Protein AF-A0AAU7A8X8-F1 (afdb_monomer)

Nearest PDB structures (foldseek):
  4d48-assembly1_A  TM=9.099E-01  e=1.195E-05  Erwinia amylovora CFBP1430
  2ux8-assembly2_F  TM=6.804E-01  e=6.956E-06  Sphingomonas elodea
  6mnu-assembly1_B  TM=6.792E-01  e=2.054E-05  Yersinia pestis
  4d48-assembly1_B  TM=6.240E-01  e=1.044E-05  Erwinia amylovora CFBP1430
  2pa4-assembly1_B  TM=5.598E-01  e=1.042E-04  Corynebacterium glutamicum ATCC 13032

Radius of gyration: 15.64 Å; Cα contacts (8 Å, |Δi|>4): 101; chains: 1; bounding box: 33×34×41 Å

Mean predicted aligned error: 8.62 Å

Sequence (112 aa):
MQKLRKAVFPVAGFGTRFLPATKAMPKELLPIVDKPLIQYAAEEAIAAGIDTLILRNQPAGAGGEIQLADAINTQAAKDAVEAVTLNGRRFDCGSVQGYLDAIMHVADRRTR

Solvent-accessible surface area (backbone atoms only — not comparable to full-atom values): 6994 Å² total; per-residue (Å²): 132,85,80,68,41,69,46,76,48,75,78,63,55,73,35,73,88,46,60,70,62,24,78,80,41,58,57,54,61,44,62,58,87,91,43,34,49,50,52,58,58,51,52,53,39,43,76,70,56,29,81,40,81,40,80,51,88,65,74,58,48,78,94,73,23,44,48,58,67,62,53,50,52,61,33,44,78,65,76,69,64,84,91,80,89,80,90,73,92,83,63,56,64,84,41,74,66,31,35,51,52,44,46,54,57,53,51,60,66,71,79,107

Secondary structure (DSSP, 8-state):
-----EEEEE--S--GGGTTHHHHS-GGG-EETTEEHHHHHHHHHHHTT--EEEEE-PPP-GGGS--HHHHHHHHHTTT--------S----TTSHHHHHHHHHHHHHHH--

Structure (mmCIF, N/CA/C/O backbone):
data_AF-A0AAU7A8X8-F1
#
_entry.id   AF-A0AAU7A8X8-F1
#
loop_
_atom_site.group_PDB
_atom_site.id
_atom_site.type_symbol
_atom_site.label_atom_id
_atom_site.label_alt_id
_atom_site.label_comp_id
_atom_site.label_asym_id
_atom_site.label_entity_id
_atom_site.label_seq_id
_atom_site.pdbx_PDB_ins_code
_atom_site.Cartn_x
_atom_site.Cartn_y
_atom_site.Cartn_z
_atom_site.occupancy
_atom_site.B_iso_or_equiv
_atom_site.auth_seq_id
_atom_site.auth_comp_id
_atom_site.auth_asym_id
_atom_site.auth_atom_id
_atom_site.pdbx_PDB_model_num
ATOM 1 N N . MET A 1 1 ? -14.957 -15.543 15.456 1.00 56.31 1 MET A N 1
ATOM 2 C CA . MET A 1 1 ? -14.006 -14.493 15.037 1.00 56.31 1 MET A CA 1
ATOM 3 C C . MET A 1 1 ? -14.770 -13.478 14.201 1.00 56.31 1 MET A C 1
ATOM 5 O O . MET A 1 1 ? -15.468 -13.898 13.283 1.00 56.31 1 MET A O 1
ATOM 9 N N . GLN A 1 2 ? -14.750 -12.193 14.564 1.00 59.78 2 GLN A N 1
ATOM 10 C CA . GLN A 1 2 ? -15.389 -11.147 13.753 1.00 59.78 2 GLN A CA 1
ATOM 11 C C . GLN A 1 2 ? -14.594 -10.993 12.453 1.00 59.78 2 GLN A C 1
ATOM 13 O O . GLN A 1 2 ? -13.369 -10.938 12.483 1.00 59.78 2 GLN A O 1
ATOM 18 N N . LYS A 1 3 ? -15.274 -10.977 11.304 1.00 72.38 3 LYS A N 1
ATOM 19 C CA . LYS A 1 3 ? -14.612 -10.817 10.004 1.00 72.38 3 LYS A CA 1
ATOM 20 C C . LYS A 1 3 ? -14.048 -9.394 9.916 1.00 72.38 3 LYS A C 1
ATOM 22 O O . LYS A 1 3 ? -14.803 -8.435 10.078 1.00 72.38 3 LYS A O 1
ATOM 27 N N . LEU A 1 4 ? -12.750 -9.246 9.649 1.00 73.81 4 LEU A N 1
ATOM 28 C CA . LEU A 1 4 ? -12.151 -7.951 9.316 1.00 73.81 4 LEU A CA 1
ATOM 29 C C . LEU A 1 4 ? -12.722 -7.488 7.970 1.00 73.81 4 LEU A C 1
ATOM 31 O O . LEU A 1 4 ? -12.527 -8.146 6.956 1.00 73.81 4 LEU A O 1
ATOM 35 N N . ARG A 1 5 ? -13.474 -6.382 7.970 1.00 81.00 5 ARG A N 1
ATOM 36 C CA . ARG A 1 5 ? -14.176 -5.871 6.773 1.00 81.00 5 ARG A CA 1
ATOM 37 C C . ARG A 1 5 ? -13.664 -4.524 6.275 1.00 81.00 5 ARG A C 1
ATOM 39 O O . ARG A 1 5 ? -14.036 -4.106 5.184 1.00 81.00 5 ARG A O 1
ATOM 46 N N . LYS A 1 6 ? -12.842 -3.825 7.066 1.00 79.44 6 LYS A N 1
ATOM 47 C CA . LYS A 1 6 ? -12.414 -2.446 6.789 1.00 79.44 6 LYS A CA 1
ATOM 48 C C . LYS A 1 6 ? -10.892 -2.329 6.771 1.00 79.44 6 LYS A C 1
ATOM 50 O O . LYS A 1 6 ? -10.252 -2.761 7.724 1.00 79.44 6 LYS A O 1
ATOM 55 N N . ALA A 1 7 ? -10.340 -1.683 5.747 1.00 80.50 7 ALA A N 1
ATOM 56 C CA . ALA A 1 7 ? -8.941 -1.254 5.691 1.00 80.50 7 ALA A CA 1
ATOM 57 C C . ALA A 1 7 ? -8.865 0.270 5.675 1.00 80.50 7 ALA A C 1
ATOM 59 O O . ALA A 1 7 ? -9.724 0.938 5.099 1.00 80.50 7 ALA A O 1
ATOM 60 N N . VAL A 1 8 ? -7.820 0.821 6.285 1.00 78.44 8 VAL A N 1
ATOM 61 C CA . VAL A 1 8 ? -7.504 2.248 6.207 1.00 78.44 8 VAL A CA 1
ATOM 62 C C . VAL A 1 8 ? -6.170 2.403 5.491 1.00 78.44 8 VAL A C 1
ATOM 64 O O . VAL A 1 8 ? -5.180 1.836 5.947 1.00 78.44 8 VAL A O 1
ATOM 67 N N . PHE A 1 9 ? -6.131 3.192 4.415 1.00 76.38 9 PHE A N 1
ATOM 68 C CA . PHE A 1 9 ? -4.873 3.577 3.778 1.00 76.38 9 PHE A CA 1
ATOM 69 C C . PHE A 1 9 ? -4.511 5.016 4.153 1.00 76.38 9 PHE A C 1
ATOM 71 O O . PHE A 1 9 ? -5.296 5.934 3.889 1.00 76.38 9 PHE A O 1
ATOM 78 N N . PRO A 1 10 ? -3.338 5.233 4.761 1.00 72.06 10 PRO A N 1
ATOM 79 C CA . PRO A 1 10 ? -2.812 6.567 5.000 1.00 72.06 10 PRO A CA 1
ATOM 80 C C . PRO A 1 10 ? -2.323 7.140 3.665 1.00 72.06 10 PRO A C 1
ATOM 82 O O . PRO A 1 10 ? -1.337 6.673 3.099 1.00 72.06 10 PRO A O 1
ATOM 85 N N . VAL A 1 11 ? -3.023 8.143 3.148 1.00 71.75 11 VAL A N 1
ATOM 86 C CA . VAL A 1 11 ? -2.676 8.808 1.884 1.00 71.75 11 VAL A CA 1
ATOM 87 C C . VAL A 1 11 ? -2.194 10.219 2.188 1.00 71.75 11 VAL A C 1
ATOM 89 O O . VAL A 1 11 ? -2.977 11.163 2.234 1.00 71.75 11 VAL A O 1
ATOM 92 N N . ALA A 1 12 ? -0.909 10.345 2.519 1.00 68.00 12 ALA A N 1
ATOM 93 C CA . ALA A 1 12 ? -0.343 11.602 2.987 1.00 68.00 12 ALA A CA 1
ATOM 94 C C . ALA A 1 12 ? 1.191 11.643 2.978 1.00 68.00 12 ALA A C 1
ATOM 96 O O . ALA A 1 12 ? 1.870 10.612 2.934 1.00 68.00 12 ALA A O 1
ATOM 97 N N . GLY A 1 13 ? 1.723 12.863 3.097 1.00 70.25 13 GLY A N 1
ATOM 98 C CA . GLY A 1 13 ? 3.153 13.174 3.078 1.00 70.25 13 GLY A CA 1
ATOM 99 C C . GLY A 1 13 ? 3.624 13.654 1.703 1.00 70.25 13 GLY A C 1
ATOM 100 O O . GLY A 1 13 ? 3.084 13.261 0.672 1.00 70.25 13 GLY A O 1
ATOM 101 N N . PHE A 1 14 ? 4.656 14.501 1.681 1.00 69.25 14 PHE A N 1
ATOM 102 C CA . PHE A 1 14 ? 5.146 15.154 0.454 1.00 69.25 14 PHE A CA 1
ATOM 103 C C . PHE A 1 14 ? 5.996 14.241 -0.440 1.00 69.25 14 PHE A C 1
ATOM 105 O O . PHE A 1 14 ? 6.422 14.642 -1.519 1.00 69.25 14 PHE A O 1
ATOM 112 N N . GLY A 1 15 ? 6.288 13.017 0.014 1.00 76.31 15 GLY A N 1
ATOM 113 C CA . GLY A 1 15 ? 7.059 12.045 -0.758 1.00 76.31 15 GLY A CA 1
ATOM 114 C C . GLY A 1 15 ? 8.465 12.534 -1.113 1.00 76.31 15 GLY A C 1
ATOM 115 O O . GLY A 1 15 ? 8.956 12.237 -2.195 1.00 76.31 15 GLY A O 1
ATOM 116 N N . THR A 1 16 ? 9.121 13.276 -0.218 1.00 80.19 16 THR A N 1
ATOM 117 C CA . THR A 1 16 ? 10.381 14.004 -0.475 1.00 80.19 16 THR A CA 1
ATOM 118 C C . THR A 1 16 ? 11.526 13.133 -1.000 1.00 80.19 16 THR A C 1
ATOM 120 O O . THR A 1 16 ? 12.327 13.590 -1.809 1.00 80.19 16 THR A O 1
ATOM 123 N N . ARG A 1 17 ? 11.567 11.854 -0.609 1.00 80.56 17 ARG A N 1
ATOM 124 C CA . ARG A 1 17 ? 12.541 10.851 -1.086 1.00 80.56 17 ARG A CA 1
ATOM 125 C C . ARG A 1 17 ? 12.401 10.484 -2.567 1.00 80.56 17 ARG A C 1
ATOM 127 O O . ARG A 1 17 ? 13.333 9.944 -3.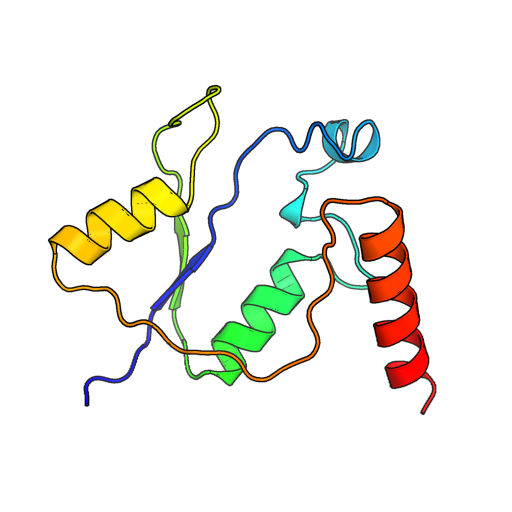146 1.00 80.56 17 ARG A O 1
ATOM 134 N N . PHE A 1 18 ? 11.254 10.786 -3.164 1.00 79.81 18 PHE A N 1
ATOM 135 C CA . PHE A 1 18 ? 10.938 10.528 -4.570 1.00 79.81 18 PHE A CA 1
ATOM 136 C C . PHE A 1 18 ? 10.843 11.818 -5.384 1.00 79.81 18 PHE A C 1
ATOM 138 O O . PHE A 1 18 ? 10.285 11.827 -6.482 1.00 79.81 18 PHE A O 1
ATOM 145 N N . LEU A 1 19 ? 11.378 12.925 -4.866 1.00 80.56 19 LEU A N 1
ATOM 146 C CA . LEU A 1 19 ? 11.515 14.128 -5.671 1.00 80.56 19 LEU A CA 1
ATOM 147 C C . LEU A 1 19 ? 12.463 13.861 -6.856 1.00 80.56 19 LEU A C 1
ATOM 149 O O . LEU A 1 19 ? 13.452 13.146 -6.701 1.00 80.56 19 LEU A O 1
ATOM 153 N N . PRO A 1 20 ? 12.179 14.434 -8.040 1.00 86.50 20 PRO A N 1
ATOM 154 C CA . PRO A 1 20 ? 11.104 15.391 -8.314 1.00 86.50 20 PRO A CA 1
ATOM 155 C C . PRO A 1 20 ? 9.743 14.757 -8.648 1.00 86.50 20 PRO A C 1
ATOM 157 O O . PRO A 1 20 ? 8.765 15.493 -8.740 1.00 86.50 20 PRO A O 1
ATOM 160 N N . ALA A 1 21 ? 9.645 13.435 -8.825 1.00 82.62 21 ALA A N 1
ATOM 161 C CA . ALA A 1 21 ? 8.417 12.770 -9.279 1.00 82.62 21 ALA A CA 1
ATOM 162 C C . ALA A 1 21 ? 7.216 13.070 -8.366 1.00 82.62 21 ALA A C 1
ATOM 164 O O . ALA A 1 21 ? 6.121 13.378 -8.841 1.00 82.62 21 ALA A O 1
ATOM 165 N N . THR A 1 22 ? 7.445 13.106 -7.053 1.00 82.12 22 THR A N 1
ATOM 166 C CA . THR A 1 22 ? 6.405 13.407 -6.057 1.00 82.12 22 THR A CA 1
ATOM 167 C C . THR A 1 22 ? 5.975 14.866 -5.977 1.00 82.12 22 THR A C 1
ATOM 169 O O . THR A 1 22 ? 4.995 15.188 -5.310 1.00 82.12 22 THR A O 1
ATOM 172 N N . LYS A 1 23 ? 6.665 15.763 -6.692 1.00 81.75 23 LYS A N 1
ATOM 173 C CA . LYS A 1 23 ? 6.229 17.153 -6.861 1.00 81.75 23 LYS A CA 1
ATOM 174 C C . LYS A 1 23 ? 5.041 17.259 -7.821 1.00 81.75 23 LYS A C 1
ATOM 176 O O . LYS A 1 23 ? 4.257 18.193 -7.703 1.00 81.75 23 LYS A O 1
ATOM 181 N N . ALA A 1 24 ? 4.933 16.332 -8.776 1.00 82.25 24 ALA A N 1
ATOM 182 C CA . ALA A 1 24 ? 3.887 16.326 -9.798 1.00 82.25 24 ALA A CA 1
ATOM 183 C C . ALA A 1 24 ? 2.719 15.390 -9.452 1.00 82.25 24 ALA A C 1
ATOM 185 O O . ALA A 1 24 ? 1.587 15.662 -9.844 1.00 82.25 24 ALA A O 1
ATOM 186 N N . MET A 1 25 ? 2.978 14.302 -8.720 1.00 80.38 25 MET A N 1
ATOM 187 C CA . MET A 1 25 ? 1.955 13.338 -8.308 1.00 80.38 25 MET A CA 1
ATOM 188 C C . MET A 1 25 ? 2.192 12.840 -6.876 1.00 80.38 25 MET A C 1
ATOM 190 O O . MET A 1 25 ? 3.342 12.652 -6.492 1.00 80.38 25 MET A O 1
ATOM 194 N N . PRO A 1 26 ? 1.144 12.585 -6.074 1.00 81.62 26 PRO A N 1
ATOM 195 C CA . PRO A 1 26 ? 1.289 11.940 -4.770 1.00 81.62 26 PRO A CA 1
ATOM 196 C C . PRO A 1 26 ? 2.067 10.622 -4.863 1.00 81.62 26 PRO A C 1
ATOM 198 O O . PRO A 1 26 ? 1.926 9.879 -5.837 1.00 81.62 26 PRO A O 1
ATOM 201 N N . LYS A 1 27 ? 2.856 10.297 -3.832 1.00 82.31 27 LYS A N 1
ATOM 202 C CA . LYS A 1 27 ? 3.701 9.087 -3.822 1.00 82.31 27 LYS A CA 1
ATOM 203 C C . LYS A 1 27 ? 2.902 7.789 -3.983 1.00 82.31 27 LYS A C 1
ATOM 205 O O . LYS A 1 27 ? 3.402 6.825 -4.546 1.00 82.31 27 LYS A O 1
ATOM 210 N N . GLU A 1 28 ? 1.657 7.767 -3.517 1.00 83.81 28 GLU A N 1
ATOM 211 C CA . GLU A 1 28 ? 0.746 6.622 -3.592 1.00 83.81 28 GLU A CA 1
ATOM 212 C C . GLU A 1 28 ? 0.267 6.335 -5.021 1.00 83.81 28 GLU A C 1
ATOM 214 O O . GLU A 1 28 ? -0.139 5.212 -5.325 1.00 83.81 28 GLU A O 1
ATOM 219 N N . LEU A 1 29 ? 0.328 7.343 -5.897 1.00 86.12 29 LEU A N 1
ATOM 220 C CA . LEU A 1 29 ? -0.040 7.241 -7.307 1.00 86.12 29 LEU A CA 1
ATOM 221 C C . LEU A 1 29 ? 1.159 6.965 -8.221 1.00 86.12 29 LEU A C 1
ATOM 223 O O . LEU A 1 29 ? 0.966 6.818 -9.427 1.00 86.12 29 LEU A O 1
ATOM 227 N N . LEU A 1 30 ? 2.376 6.852 -7.675 1.00 87.81 30 LEU A N 1
ATOM 228 C CA . LEU A 1 30 ? 3.541 6.453 -8.462 1.00 87.81 30 LEU A CA 1
ATOM 229 C C . LEU A 1 30 ? 3.311 5.055 -9.070 1.00 87.81 30 LEU A C 1
ATOM 231 O O . LEU A 1 30 ? 2.892 4.140 -8.350 1.00 87.81 30 LEU A O 1
ATOM 235 N N . PRO A 1 31 ? 3.558 4.871 -10.378 1.00 86.94 31 PRO A N 1
ATOM 236 C CA . PRO A 1 31 ? 3.272 3.615 -11.059 1.00 86.94 31 PRO A CA 1
ATOM 237 C C . PRO A 1 31 ? 4.353 2.561 -10.801 1.00 86.94 31 PRO A C 1
ATOM 239 O O . PRO A 1 31 ? 5.523 2.791 -11.090 1.00 86.94 31 PRO A O 1
ATOM 242 N N . ILE A 1 32 ? 3.949 1.369 -10.355 1.00 88.94 32 ILE A N 1
ATOM 243 C CA . ILE A 1 32 ? 4.769 0.153 -10.432 1.00 88.94 32 ILE A CA 1
ATOM 244 C C . ILE A 1 32 ? 4.298 -0.631 -11.659 1.00 88.94 32 ILE A C 1
ATOM 246 O O . ILE A 1 32 ? 3.216 -1.229 -11.656 1.00 88.94 32 ILE A O 1
ATOM 250 N N . VAL A 1 33 ? 5.131 -0.629 -12.702 1.00 89.44 33 VAL A N 1
ATOM 251 C CA . VAL A 1 33 ? 4.798 -1.124 -14.048 1.00 89.44 33 VAL A CA 1
ATOM 252 C C . VAL A 1 33 ? 3.639 -0.315 -14.652 1.00 89.44 33 VAL A C 1
ATOM 254 O O . VAL A 1 33 ? 3.861 0.799 -15.112 1.00 89.44 33 VAL A O 1
ATOM 257 N N . ASP A 1 34 ? 2.416 -0.836 -14.637 1.00 86.88 34 ASP A N 1
ATOM 258 C CA . ASP A 1 34 ? 1.224 -0.279 -15.293 1.00 86.88 34 ASP A CA 1
ATOM 259 C C . ASP A 1 34 ? 0.133 0.173 -14.309 1.00 86.88 34 ASP A C 1
ATOM 261 O O . ASP A 1 34 ? -0.885 0.720 -14.730 1.00 86.88 34 ASP A O 1
ATOM 265 N N . LYS A 1 35 ? 0.326 -0.051 -13.005 1.00 85.94 35 LYS A N 1
ATOM 266 C CA . LYS A 1 35 ? -0.652 0.275 -11.960 1.00 85.94 35 LYS A CA 1
ATOM 267 C C . LYS A 1 35 ? -0.032 1.177 -10.892 1.00 85.94 35 LYS A C 1
ATOM 269 O O . LYS 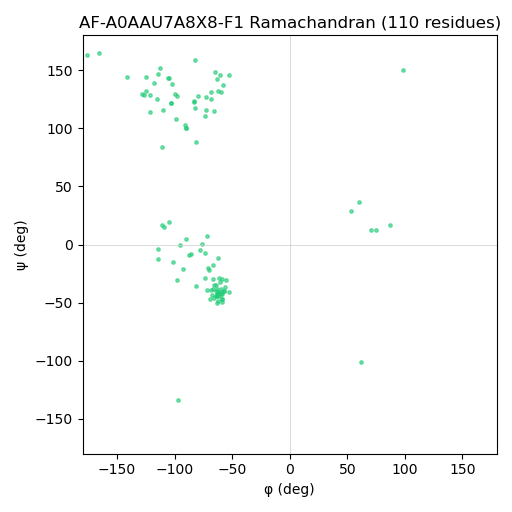A 1 35 ? 1.139 0.991 -10.550 1.00 85.94 35 LYS A O 1
ATOM 274 N N . PRO A 1 36 ? -0.790 2.125 -10.317 1.00 88.06 36 PRO A N 1
ATOM 275 C CA . PRO A 1 36 ? -0.317 2.926 -9.194 1.00 88.06 36 PRO A CA 1
ATOM 276 C C . PRO A 1 36 ? -0.075 2.055 -7.956 1.00 88.06 36 PRO A C 1
ATOM 278 O O . PRO A 1 36 ? -0.779 1.071 -7.723 1.00 88.06 36 PRO A O 1
ATOM 281 N N . LEU A 1 37 ? 0.895 2.441 -7.127 1.00 86.25 37 LEU A N 1
ATOM 282 C CA . LEU A 1 37 ? 1.295 1.706 -5.922 1.00 86.25 37 LEU A CA 1
ATOM 283 C C . LEU A 1 37 ? 0.108 1.406 -4.991 1.00 86.25 37 LEU A C 1
ATOM 285 O O . LEU A 1 37 ? -0.021 0.288 -4.490 1.00 86.25 37 LEU A O 1
ATOM 289 N N . ILE A 1 38 ? -0.802 2.368 -4.807 1.00 85.38 38 ILE A N 1
ATOM 290 C CA . ILE A 1 38 ? -1.996 2.202 -3.965 1.00 85.38 38 ILE A CA 1
ATOM 291 C C . ILE A 1 38 ? -2.939 1.096 -4.453 1.00 85.38 38 ILE A C 1
ATOM 293 O O . ILE A 1 38 ? -3.624 0.474 -3.642 1.00 85.38 38 ILE A O 1
ATOM 297 N N . GLN A 1 39 ? -2.964 0.814 -5.758 1.00 86.00 39 GLN A N 1
ATOM 298 C CA . GLN A 1 39 ? -3.838 -0.213 -6.317 1.00 86.00 39 GLN A CA 1
ATOM 299 C C . GLN A 1 39 ? -3.407 -1.612 -5.879 1.00 86.00 39 GLN A C 1
ATOM 301 O O . GLN A 1 39 ? -4.266 -2.411 -5.526 1.00 86.00 39 GLN A O 1
ATOM 306 N N . TYR A 1 40 ? -2.102 -1.889 -5.810 1.00 88.00 40 TYR A N 1
ATOM 307 C CA . TYR A 1 40 ? -1.606 -3.163 -5.278 1.00 88.00 40 TYR A CA 1
ATOM 308 C C . TYR A 1 40 ? -2.067 -3.376 -3.831 1.00 88.00 40 TYR A C 1
ATOM 310 O O . TYR A 1 40 ? -2.531 -4.454 -3.475 1.00 88.00 40 TYR A O 1
ATOM 318 N N . ALA A 1 41 ? -2.015 -2.328 -3.006 1.00 84.06 41 ALA A N 1
ATOM 319 C CA . ALA A 1 41 ? -2.461 -2.403 -1.619 1.00 84.06 41 ALA A CA 1
ATOM 320 C C . ALA A 1 41 ? -3.983 -2.634 -1.502 1.00 84.06 41 ALA A C 1
ATOM 322 O O . ALA A 1 41 ? -4.431 -3.394 -0.643 1.00 84.06 41 ALA A O 1
ATOM 323 N N . ALA A 1 42 ? -4.779 -2.011 -2.377 1.00 83.38 42 ALA A N 1
ATOM 324 C CA . ALA A 1 42 ? -6.223 -2.224 -2.446 1.00 83.38 42 ALA A CA 1
ATOM 325 C C . ALA A 1 42 ? -6.588 -3.643 -2.920 1.00 83.38 42 ALA A C 1
ATOM 327 O O . ALA A 1 42 ? -7.468 -4.266 -2.330 1.00 83.38 42 ALA A O 1
ATOM 328 N N . GLU A 1 43 ? -5.903 -4.165 -3.942 1.00 86.19 43 GLU A N 1
ATOM 329 C CA . GLU A 1 43 ? -6.105 -5.524 -4.468 1.00 86.19 43 GLU A CA 1
ATOM 330 C C . GLU A 1 43 ? -5.802 -6.586 -3.395 1.00 86.19 43 GLU A C 1
ATOM 332 O O . GLU A 1 43 ? -6.617 -7.482 -3.178 1.00 86.19 43 GLU A O 1
ATOM 337 N N . GLU A 1 44 ? -4.703 -6.434 -2.649 1.00 84.62 44 GLU A N 1
ATOM 338 C CA . GLU A 1 44 ? -4.360 -7.306 -1.514 1.00 84.62 44 GLU A CA 1
ATOM 339 C C . GLU A 1 44 ? -5.405 -7.232 -0.386 1.00 84.62 44 GLU A C 1
ATOM 341 O O . GLU A 1 44 ? -5.806 -8.256 0.168 1.00 84.62 44 GLU A O 1
ATOM 346 N N . ALA A 1 45 ? -5.905 -6.034 -0.061 1.00 83.25 45 ALA A N 1
ATOM 347 C CA . ALA A 1 45 ? -6.949 -5.876 0.951 1.00 83.25 45 ALA A CA 1
ATOM 348 C C . ALA A 1 45 ? -8.257 -6.574 0.537 1.00 83.25 45 ALA A C 1
ATOM 350 O O . ALA A 1 45 ? -8.864 -7.285 1.341 1.00 83.25 45 ALA A O 1
ATOM 351 N N . ILE A 1 46 ? -8.669 -6.421 -0.724 1.00 83.12 46 ILE A N 1
ATOM 352 C CA . ILE A 1 46 ? -9.852 -7.096 -1.273 1.00 83.12 46 ILE A CA 1
ATOM 353 C C . ILE A 1 46 ? -9.658 -8.617 -1.249 1.00 83.12 46 ILE A C 1
ATOM 355 O O . ILE A 1 46 ? -10.557 -9.338 -0.812 1.00 83.12 46 ILE A O 1
ATOM 359 N N . ALA A 1 47 ? -8.481 -9.112 -1.648 1.00 83.75 47 ALA A N 1
ATOM 360 C CA . ALA A 1 47 ? -8.144 -10.535 -1.591 1.00 83.75 47 ALA A CA 1
ATOM 361 C C . ALA A 1 47 ? -8.182 -11.092 -0.154 1.00 83.75 47 ALA A C 1
ATOM 363 O O . ALA A 1 47 ? -8.581 -12.237 0.056 1.00 83.75 47 ALA A O 1
ATOM 364 N N . ALA A 1 48 ? -7.853 -10.268 0.845 1.00 83.06 48 ALA A N 1
ATOM 365 C CA . ALA A 1 48 ? -7.974 -10.597 2.266 1.00 83.06 48 ALA A CA 1
ATOM 366 C C . ALA A 1 48 ? -9.423 -10.550 2.808 1.00 83.06 48 ALA A C 1
ATOM 368 O O . ALA A 1 48 ? -9.647 -10.816 3.990 1.00 83.06 48 ALA A O 1
ATOM 369 N N . GLY A 1 49 ? -10.420 -10.238 1.971 1.00 83.25 49 GLY A N 1
ATOM 370 C CA . GLY A 1 49 ? -11.835 -10.197 2.352 1.00 83.25 49 GLY A CA 1
ATOM 371 C C . GLY A 1 49 ? -12.304 -8.861 2.935 1.00 83.25 49 GLY A C 1
ATOM 372 O O . GLY A 1 49 ? -13.364 -8.814 3.564 1.00 83.25 49 GLY A O 1
ATOM 373 N N . ILE A 1 50 ? -11.542 -7.783 2.732 1.00 84.69 50 ILE A N 1
ATOM 374 C CA . ILE A 1 50 ? -11.929 -6.426 3.124 1.00 84.69 50 ILE A CA 1
ATOM 375 C C . ILE A 1 50 ? -12.820 -5.816 2.038 1.00 84.69 50 ILE A C 1
ATOM 377 O O . ILE A 1 50 ? -12.413 -5.692 0.887 1.00 84.69 50 ILE A O 1
ATOM 381 N N . ASP A 1 51 ? -14.029 -5.394 2.411 1.00 82.06 51 ASP A N 1
ATOM 382 C CA . ASP A 1 51 ? -15.012 -4.813 1.483 1.00 82.06 51 ASP A CA 1
ATOM 383 C C . ASP A 1 51 ? -15.090 -3.280 1.546 1.00 82.06 51 ASP A C 1
ATOM 385 O O . ASP A 1 51 ? -15.631 -2.644 0.643 1.00 82.06 51 ASP A O 1
ATOM 389 N N . THR A 1 52 ? -14.533 -2.673 2.596 1.00 76.75 52 THR A N 1
ATOM 390 C CA . THR A 1 52 ? -14.568 -1.227 2.814 1.00 76.75 52 THR A CA 1
ATOM 391 C C . THR A 1 52 ? -13.148 -0.674 2.893 1.00 76.75 52 THR A C 1
ATOM 393 O O . THR A 1 52 ? -12.419 -0.944 3.850 1.00 76.75 52 THR A O 1
ATOM 396 N N . LEU A 1 53 ? -12.764 0.158 1.926 1.00 75.19 53 LEU A N 1
ATOM 397 C CA . LEU A 1 53 ? -11.474 0.851 1.920 1.00 75.19 53 LEU A CA 1
ATOM 398 C C . LEU A 1 53 ? -11.684 2.313 2.322 1.00 75.19 53 LEU A C 1
ATOM 400 O O . LEU A 1 53 ? -12.453 3.037 1.695 1.00 75.19 53 LEU A O 1
ATOM 404 N N . ILE A 1 54 ? -11.016 2.752 3.385 1.00 73.88 54 ILE A N 1
ATOM 405 C CA . ILE A 1 54 ? -11.113 4.116 3.903 1.00 73.88 54 ILE A CA 1
ATOM 406 C C . ILE A 1 54 ? -9.795 4.829 3.627 1.00 73.88 54 ILE A C 1
ATOM 408 O O . ILE A 1 54 ? -8.760 4.500 4.201 1.00 73.88 54 ILE A O 1
ATOM 412 N N . LEU A 1 55 ? -9.849 5.857 2.793 1.00 66.38 55 LEU A N 1
ATOM 413 C CA . LEU A 1 55 ? -8.758 6.810 2.626 1.00 66.38 55 LEU A CA 1
ATOM 414 C C . LEU A 1 55 ? -8.999 7.927 3.643 1.00 66.38 55 LEU A C 1
ATOM 416 O O . LEU A 1 55 ? -9.905 8.740 3.465 1.00 66.38 55 LEU A O 1
ATOM 420 N N . ARG A 1 56 ? -8.299 7.901 4.782 1.00 63.28 56 ARG A N 1
ATOM 421 C CA . ARG A 1 56 ? -8.580 8.825 5.894 1.00 63.28 56 ARG A CA 1
ATOM 422 C C . ARG A 1 56 ? -7.556 9.955 5.938 1.00 63.28 56 ARG A C 1
ATOM 424 O O . ARG A 1 56 ? -6.360 9.707 5.836 1.00 63.28 56 ARG A O 1
ATOM 431 N N . ASN A 1 57 ? -8.042 11.171 6.17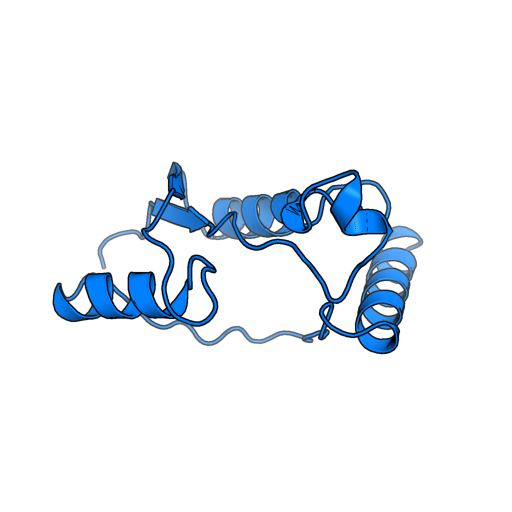7 1.00 58.22 57 ASN A N 1
ATOM 432 C CA . ASN A 1 57 ? -7.211 12.332 6.473 1.00 58.22 57 ASN A CA 1
ATO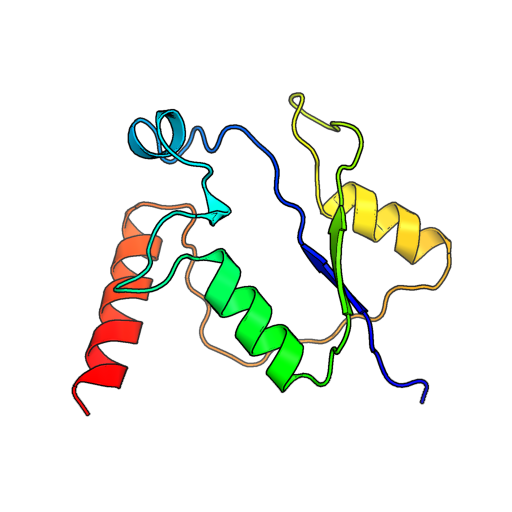M 433 C C . ASN A 1 57 ? -7.008 12.405 7.997 1.00 58.22 57 ASN A C 1
ATOM 435 O O . ASN A 1 57 ? -7.925 12.764 8.736 1.00 58.22 57 ASN A O 1
ATOM 439 N N . GLN A 1 58 ? -5.855 11.957 8.483 1.00 64.00 58 GLN A N 1
ATOM 440 C CA . GLN A 1 58 ? -5.463 12.110 9.888 1.00 64.00 58 GLN A CA 1
ATOM 441 C C . GLN A 1 58 ? -4.875 13.512 10.101 1.00 64.00 58 GLN A C 1
ATOM 443 O O . GLN A 1 58 ? -4.418 14.121 9.140 1.00 64.00 58 GLN A O 1
ATOM 448 N N . PRO A 1 59 ? -4.837 14.051 11.325 1.00 62.16 59 PRO A N 1
ATOM 449 C CA . PRO A 1 59 ? -3.954 15.172 11.621 1.00 62.16 59 PRO A CA 1
ATOM 450 C C . PRO A 1 59 ? -2.483 14.791 11.395 1.00 62.16 59 PRO A C 1
ATOM 452 O O . PRO A 1 59 ? -2.077 13.648 11.618 1.00 62.16 59 PRO A O 1
ATOM 455 N N . ALA A 1 60 ? -1.696 15.766 10.945 1.00 67.44 60 ALA A N 1
ATOM 456 C CA . ALA A 1 60 ? -0.253 15.630 10.823 1.00 67.44 60 ALA A CA 1
ATOM 457 C C . ALA A 1 60 ? 0.388 15.385 12.200 1.00 67.44 60 ALA A C 1
ATOM 459 O O . ALA A 1 60 ? 0.089 16.091 13.161 1.00 67.44 60 ALA A O 1
ATOM 460 N N . GLY A 1 61 ? 1.259 14.383 12.274 1.00 71.81 61 GLY A N 1
ATOM 461 C CA . GLY A 1 61 ? 2.094 14.068 13.427 1.00 71.81 61 GLY A CA 1
ATOM 462 C C . GLY A 1 61 ? 3.498 14.654 13.268 1.00 71.81 61 GLY A C 1
ATOM 463 O O . GLY A 1 61 ? 3.677 15.815 12.888 1.00 71.81 61 GLY A O 1
ATOM 464 N N . ALA A 1 62 ? 4.521 13.846 13.553 1.00 68.56 62 ALA A N 1
ATOM 465 C CA . ALA A 1 62 ? 5.919 14.266 13.448 1.00 68.56 62 ALA A CA 1
ATOM 466 C C . ALA A 1 62 ? 6.283 14.747 12.027 1.00 68.56 62 ALA A C 1
ATOM 468 O O . ALA A 1 62 ? 5.895 14.140 11.027 1.00 68.56 62 ALA A O 1
ATOM 469 N N . GLY A 1 63 ? 7.038 15.849 11.940 1.00 66.69 63 GLY A N 1
ATOM 470 C CA . GLY A 1 63 ? 7.501 16.413 10.665 1.00 66.69 63 GLY A CA 1
ATOM 471 C C . GLY A 1 63 ? 6.407 17.055 9.801 1.00 66.69 63 GLY A C 1
ATOM 472 O O . GLY A 1 63 ? 6.657 17.331 8.632 1.00 66.69 63 GLY A O 1
ATOM 473 N N . GLY A 1 64 ? 5.205 17.285 10.346 1.00 65.38 64 GLY A N 1
ATOM 474 C CA . GLY A 1 64 ? 4.076 17.828 9.581 1.00 65.38 64 GLY A CA 1
ATOM 475 C C . GLY A 1 64 ? 3.429 16.809 8.636 1.00 65.38 64 GLY A C 1
ATOM 476 O O . GLY A 1 64 ? 2.612 17.182 7.796 1.00 65.38 64 GLY A O 1
ATOM 477 N N . GLU A 1 65 ? 3.763 15.525 8.777 1.00 60.69 65 GLU A N 1
ATOM 478 C CA . GLU A 1 65 ? 3.223 14.436 7.968 1.00 60.69 65 GLU A CA 1
ATOM 479 C C . GLU A 1 65 ? 2.203 13.616 8.757 1.00 60.69 65 GLU A C 1
ATOM 481 O O . GLU A 1 65 ? 2.358 13.366 9.950 1.00 60.69 65 GLU A O 1
ATOM 486 N N . ILE A 1 66 ? 1.157 13.153 8.085 1.00 65.75 66 ILE A N 1
ATOM 487 C CA . ILE A 1 66 ? 0.170 12.241 8.666 1.00 65.75 66 ILE A CA 1
ATOM 488 C C . ILE A 1 66 ? 0.803 10.853 8.801 1.00 65.75 66 ILE A C 1
ATOM 490 O O . ILE A 1 66 ? 1.139 10.216 7.801 1.00 65.75 66 ILE A O 1
ATOM 494 N N . GLN A 1 67 ? 0.950 10.380 10.038 1.00 67.44 67 GLN A N 1
ATOM 495 C CA . GLN A 1 67 ? 1.618 9.116 10.339 1.00 67.44 67 GLN A CA 1
ATOM 496 C C . GLN A 1 67 ? 0.611 7.978 10.529 1.00 67.44 67 GLN A C 1
ATOM 498 O O . GLN A 1 67 ? -0.289 8.049 11.369 1.00 67.44 67 GLN A O 1
ATOM 503 N N . LEU A 1 68 ? 0.816 6.868 9.811 1.00 69.06 68 LEU A N 1
ATOM 504 C CA . LEU A 1 68 ? 0.030 5.641 9.993 1.00 69.06 68 LEU A CA 1
ATOM 505 C C . LEU A 1 68 ? 0.152 5.084 11.415 1.00 69.06 68 LEU A C 1
ATOM 507 O O . LEU A 1 68 ? -0.829 4.599 11.974 1.00 69.06 68 LEU A O 1
ATOM 511 N N . ALA A 1 69 ? 1.351 5.167 11.998 1.00 71.75 69 ALA A N 1
ATOM 512 C CA . ALA A 1 69 ? 1.620 4.693 13.352 1.00 71.75 69 ALA A CA 1
ATOM 513 C C . ALA A 1 69 ? 0.700 5.370 14.378 1.00 71.75 69 ALA A C 1
ATOM 515 O O . ALA A 1 69 ? 0.139 4.694 15.235 1.00 71.75 69 ALA A O 1
ATOM 516 N N . ASP A 1 70 ? 0.451 6.673 14.228 1.00 74.62 70 ASP A N 1
ATOM 517 C CA . ASP A 1 70 ? -0.431 7.426 15.124 1.00 74.62 70 ASP A CA 1
ATOM 518 C C . ASP A 1 70 ? -1.894 6.953 15.011 1.00 74.62 70 ASP A C 1
ATOM 520 O O . ASP A 1 70 ? -2.615 6.879 16.012 1.00 74.62 70 ASP A O 1
ATOM 524 N N . ALA A 1 71 ? -2.334 6.551 13.811 1.00 72.94 71 ALA A N 1
ATOM 525 C CA . ALA A 1 71 ? -3.666 5.980 13.598 1.00 72.94 71 ALA A CA 1
ATOM 526 C C . ALA A 1 71 ? -3.769 4.604 14.237 1.00 72.94 71 ALA A C 1
ATOM 528 O O . ALA A 1 71 ? -4.751 4.326 14.925 1.00 72.94 71 ALA A O 1
ATOM 529 N N . ILE A 1 72 ? -2.764 3.755 14.002 1.00 75.75 72 ILE A N 1
ATOM 530 C CA . ILE A 1 72 ? -2.699 2.410 14.570 1.00 75.75 72 ILE A CA 1
ATOM 531 C C . ILE A 1 72 ? -2.719 2.505 16.092 1.00 75.75 72 ILE A C 1
ATOM 533 O O . ILE A 1 72 ? -3.547 1.847 16.703 1.00 75.75 72 ILE A O 1
ATOM 537 N N . ASN A 1 73 ? -1.917 3.383 16.697 1.00 79.25 73 ASN A N 1
ATOM 538 C CA . ASN A 1 73 ? -1.899 3.594 18.145 1.00 79.25 73 ASN A CA 1
ATOM 539 C C . ASN A 1 73 ? -3.265 4.055 18.674 1.00 79.25 73 ASN A C 1
ATOM 541 O O . ASN A 1 73 ? -3.755 3.528 19.670 1.00 79.25 73 ASN A O 1
ATOM 545 N N . THR A 1 74 ? -3.929 4.981 17.974 1.00 76.75 74 THR A N 1
ATOM 546 C CA . THR A 1 74 ? -5.272 5.456 18.351 1.00 76.75 74 THR A CA 1
ATOM 547 C C . THR A 1 74 ? -6.333 4.353 18.273 1.00 76.75 74 THR A C 1
ATOM 549 O O . THR A 1 74 ? -7.277 4.351 19.062 1.00 76.75 74 THR A O 1
ATOM 552 N N . GLN A 1 75 ? -6.224 3.432 17.311 1.00 76.12 75 GLN A N 1
ATOM 553 C CA . GLN A 1 75 ? -7.147 2.299 17.182 1.00 76.12 75 GLN A CA 1
ATOM 554 C C . GLN A 1 75 ? -6.790 1.155 18.136 1.00 76.12 75 GLN A C 1
ATOM 556 O O . GLN A 1 75 ? -7.685 0.516 18.681 1.00 76.12 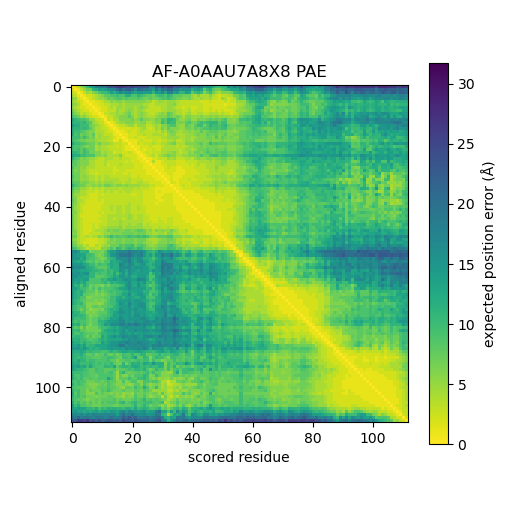75 GLN A O 1
ATOM 561 N N . ALA A 1 76 ? -5.502 0.924 18.384 1.00 76.75 76 ALA A N 1
ATOM 562 C CA . ALA A 1 76 ? -5.016 -0.067 19.334 1.00 76.75 76 ALA A CA 1
ATOM 563 C C . ALA A 1 76 ? -5.460 0.286 20.758 1.00 76.75 76 ALA A C 1
ATOM 565 O O . ALA A 1 76 ? -5.919 -0.586 21.480 1.00 76.75 76 ALA A O 1
ATOM 566 N N . ALA A 1 77 ? -5.461 1.576 21.117 1.00 79.44 77 ALA A N 1
ATOM 567 C CA . ALA A 1 77 ? -6.026 2.067 22.377 1.00 79.44 77 ALA A CA 1
ATOM 568 C C . ALA A 1 77 ? -7.545 1.824 22.530 1.00 79.44 77 ALA A C 1
ATOM 570 O O . ALA A 1 77 ? -8.090 2.025 23.611 1.00 79.44 77 ALA A O 1
ATOM 571 N N . LYS A 1 78 ? -8.242 1.435 21.454 1.00 80.94 78 LYS A N 1
ATOM 572 C CA . LYS A 1 78 ? -9.674 1.092 21.434 1.00 80.94 78 LYS A CA 1
ATOM 573 C C . LYS A 1 78 ? -9.911 -0.409 21.230 1.00 80.94 78 LYS A C 1
ATOM 575 O O . LYS A 1 78 ? -11.011 -0.781 20.830 1.00 80.94 78 LYS A O 1
ATOM 580 N N . ASP A 1 79 ? -8.878 -1.237 21.405 1.00 77.44 79 ASP A N 1
ATOM 581 C CA . ASP A 1 79 ? -8.894 -2.684 21.144 1.00 77.44 79 ASP A CA 1
ATOM 582 C C . ASP A 1 79 ? -9.378 -3.051 19.725 1.00 77.44 79 ASP A C 1
ATOM 584 O O . ASP A 1 79 ? -9.941 -4.116 19.480 1.00 77.44 79 ASP A O 1
ATOM 588 N N . ALA A 1 80 ? -9.162 -2.149 18.761 1.00 73.62 80 ALA A N 1
ATOM 589 C CA . ALA A 1 80 ? -9.657 -2.267 17.390 1.00 73.62 80 ALA A CA 1
ATOM 590 C C . ALA A 1 80 ? -8.557 -2.645 16.379 1.00 73.62 80 ALA A C 1
ATOM 592 O O . ALA A 1 80 ? -8.708 -2.395 15.181 1.00 73.62 80 ALA A O 1
ATOM 593 N N . VAL A 1 81 ? -7.435 -3.203 16.847 1.00 69.62 81 VAL A N 1
ATOM 594 C CA . VAL A 1 81 ? -6.291 -3.594 16.010 1.00 69.6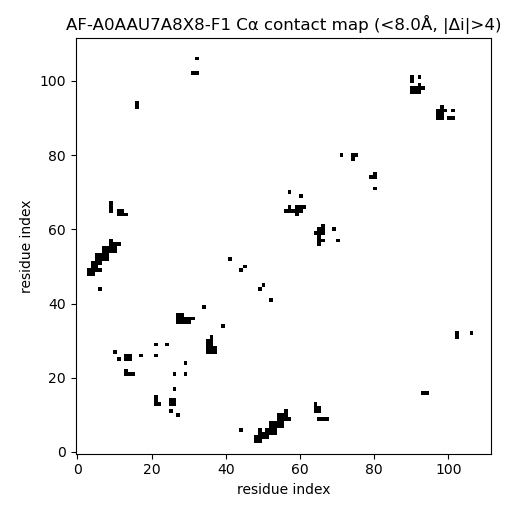2 81 VAL A CA 1
ATOM 595 C C . VAL A 1 81 ? -5.901 -5.033 16.306 1.00 69.62 81 VAL A C 1
ATOM 597 O O . VAL A 1 81 ? -5.668 -5.401 17.451 1.00 69.62 81 VAL A O 1
ATOM 600 N N . GLU A 1 82 ? -5.772 -5.823 15.246 1.00 73.75 82 GLU A N 1
ATOM 601 C CA . GLU A 1 82 ? -5.223 -7.173 15.282 1.00 73.75 82 GLU A CA 1
ATOM 602 C C . GLU A 1 82 ? -3.960 -7.210 14.414 1.00 73.75 82 GLU A C 1
ATOM 604 O O . GLU A 1 82 ? -3.904 -6.586 13.351 1.00 73.75 82 GLU A O 1
ATOM 609 N N . ALA A 1 83 ? -2.925 -7.907 14.881 1.00 74.94 83 ALA A N 1
ATOM 610 C CA . ALA A 1 83 ? -1.662 -8.031 14.166 1.00 74.94 83 ALA A CA 1
ATOM 611 C C . ALA A 1 83 ? -1.604 -9.368 13.424 1.00 74.94 83 ALA A C 1
ATOM 613 O O . ALA A 1 83 ? -1.799 -10.426 14.017 1.00 74.94 83 ALA A O 1
ATOM 614 N N . VAL A 1 84 ? -1.275 -9.320 12.133 1.00 71.06 84 VAL A N 1
ATOM 615 C CA . VAL A 1 84 ? -1.090 -10.511 11.296 1.00 71.06 84 VAL A CA 1
ATOM 616 C C . VAL A 1 84 ? 0.325 -10.510 10.735 1.00 71.06 84 VAL A C 1
ATOM 618 O O . VAL A 1 84 ? 0.779 -9.531 10.139 1.00 71.06 84 VAL A O 1
ATOM 621 N N . THR A 1 85 ? 1.040 -11.620 10.908 1.00 77.06 85 THR A N 1
ATOM 622 C CA . THR A 1 85 ? 2.368 -11.795 10.319 1.00 77.06 85 THR A CA 1
ATOM 623 C C . THR A 1 85 ? 2.234 -12.244 8.869 1.00 77.06 85 THR A C 1
ATOM 625 O O . THR A 1 85 ? 1.717 -13.320 8.582 1.00 77.06 85 THR A O 1
ATOM 628 N N . LEU A 1 86 ? 2.719 -11.418 7.942 1.00 75.31 86 LEU A N 1
ATOM 629 C CA . LEU A 1 86 ? 2.760 -11.770 6.524 1.00 75.31 86 LEU A CA 1
ATOM 630 C C . LEU A 1 86 ? 4.003 -12.608 6.214 1.00 75.31 86 LEU A C 1
ATOM 632 O O . LEU A 1 86 ? 5.127 -12.139 6.422 1.00 75.31 86 LEU A O 1
ATOM 636 N N . ASN A 1 87 ? 3.786 -13.798 5.652 1.00 79.19 87 ASN A N 1
ATOM 637 C CA . ASN A 1 87 ? 4.829 -14.647 5.084 1.00 79.19 87 ASN A CA 1
ATOM 638 C C . ASN A 1 87 ? 4.988 -14.323 3.596 1.00 79.19 87 ASN A C 1
ATOM 640 O O . ASN A 1 87 ? 4.169 -14.718 2.771 1.00 79.19 87 ASN A O 1
ATOM 644 N N . GLY A 1 88 ? 6.037 -13.583 3.247 1.00 82.06 88 GLY A N 1
ATOM 645 C CA . GLY A 1 88 ? 6.301 -13.200 1.864 1.00 82.06 88 GLY A CA 1
ATOM 646 C C . GLY A 1 88 ? 7.611 -12.441 1.703 1.00 82.06 88 GLY A C 1
ATOM 647 O O . GLY A 1 88 ? 8.183 -11.933 2.669 1.00 82.06 88 GLY A O 1
ATOM 648 N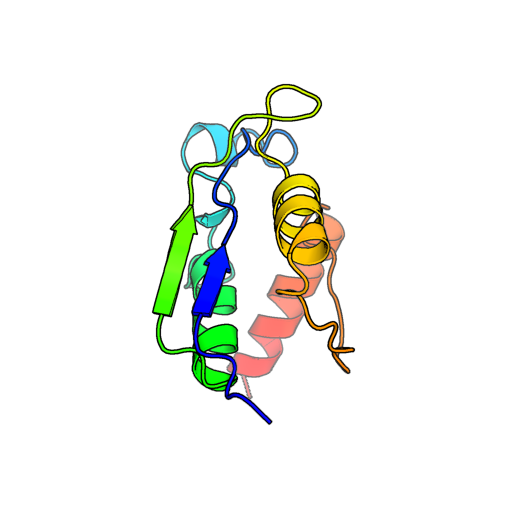 N . ARG A 1 89 ? 8.087 -12.360 0.457 1.00 85.44 89 ARG A N 1
ATOM 649 C CA . ARG A 1 89 ? 9.267 -11.564 0.106 1.00 85.44 89 ARG A CA 1
ATOM 650 C C . ARG A 1 89 ? 8.904 -10.079 0.161 1.00 85.44 89 ARG A C 1
ATOM 652 O O . ARG A 1 89 ? 7.933 -9.665 -0.465 1.00 85.44 89 ARG A O 1
ATOM 659 N N . ARG A 1 90 ? 9.679 -9.294 0.911 1.00 87.44 90 ARG A N 1
ATOM 660 C CA . ARG A 1 90 ? 9.479 -7.848 1.091 1.00 87.44 90 ARG A CA 1
ATOM 661 C C . ARG A 1 90 ? 10.519 -7.069 0.293 1.00 87.44 90 ARG A C 1
ATOM 663 O O . ARG A 1 90 ? 11.672 -7.487 0.233 1.00 87.44 90 ARG A O 1
ATOM 670 N N . PHE A 1 91 ? 10.111 -5.935 -0.267 1.00 89.81 91 PHE A N 1
ATOM 671 C CA . PHE A 1 91 ? 10.984 -5.005 -0.983 1.00 89.81 91 PHE A CA 1
ATOM 672 C C . PHE A 1 91 ? 10.814 -3.602 -0.395 1.00 89.81 91 PHE A C 1
ATOM 674 O O . PHE A 1 91 ? 9.684 -3.127 -0.266 1.00 89.81 91 PHE A O 1
ATOM 681 N N . ASP A 1 92 ? 11.914 -2.936 -0.032 1.00 86.62 92 ASP A N 1
ATOM 682 C CA . ASP A 1 92 ? 11.874 -1.550 0.447 1.00 86.62 92 ASP A CA 1
ATOM 683 C C . ASP A 1 92 ? 11.795 -0.575 -0.732 1.00 86.62 92 ASP A C 1
ATOM 685 O O . ASP A 1 92 ? 12.798 -0.055 -1.229 1.00 86.62 92 ASP A O 1
ATOM 689 N N . CYS A 1 93 ? 10.564 -0.299 -1.149 1.00 83.62 93 CYS A N 1
ATOM 690 C CA . CYS A 1 93 ? 10.267 0.665 -2.200 1.00 83.62 93 CYS A CA 1
ATOM 691 C C . CYS A 1 93 ? 10.470 2.121 -1.764 1.00 83.62 93 CYS A C 1
ATOM 693 O O . CYS A 1 93 ? 10.072 3.001 -2.509 1.00 83.62 93 CYS A O 1
ATOM 695 N N . GLY A 1 94 ? 11.024 2.395 -0.575 1.00 78.12 94 GLY A N 1
ATOM 696 C CA . GLY A 1 94 ? 11.434 3.724 -0.119 1.00 78.12 94 GLY A CA 1
ATOM 697 C C . GLY A 1 94 ? 12.859 4.111 -0.529 1.00 78.12 94 GLY A C 1
ATOM 698 O O . GLY A 1 94 ? 13.245 5.267 -0.344 1.00 78.12 94 GLY A O 1
ATOM 699 N N . SER A 1 95 ? 13.625 3.166 -1.080 1.00 85.00 95 SER A N 1
ATOM 700 C CA . SER A 1 95 ? 14.965 3.366 -1.638 1.00 85.00 95 SER A CA 1
ATOM 701 C C . SER A 1 95 ? 14.951 3.160 -3.154 1.00 85.00 95 SER A C 1
ATOM 703 O O . SER A 1 95 ? 14.148 2.383 -3.669 1.00 85.00 95 SER A O 1
ATOM 705 N N . VAL A 1 96 ? 15.859 3.820 -3.881 1.00 83.12 96 VAL A N 1
ATOM 706 C CA . VAL A 1 96 ? 15.964 3.655 -5.344 1.00 83.12 96 VAL A CA 1
ATOM 707 C C . VAL A 1 96 ? 16.236 2.193 -5.709 1.00 83.12 96 VAL A C 1
ATOM 709 O O . VAL A 1 96 ? 15.551 1.642 -6.564 1.00 83.12 96 VAL A O 1
ATOM 712 N N . GLN A 1 97 ? 17.185 1.546 -5.025 1.00 89.81 97 GLN A N 1
ATOM 713 C CA . GLN A 1 97 ? 17.530 0.150 -5.296 1.00 89.81 97 GLN A CA 1
ATOM 714 C C . GLN A 1 97 ? 16.354 -0.791 -5.018 1.00 89.81 97 GLN A C 1
ATOM 716 O O . GLN A 1 97 ? 15.975 -1.564 -5.891 1.00 89.81 97 GLN A O 1
ATOM 721 N N . GLY A 1 98 ? 15.728 -0.690 -3.841 1.00 90.56 98 GLY A N 1
ATOM 722 C CA . GLY A 1 98 ? 14.620 -1.578 -3.484 1.00 90.56 98 GLY A CA 1
ATOM 723 C C . GLY A 1 98 ? 13.375 -1.367 -4.351 1.00 90.56 98 GLY A C 1
ATOM 724 O O . GLY A 1 98 ? 12.648 -2.324 -4.616 1.00 90.56 98 GLY A O 1
ATOM 725 N N . TYR A 1 99 ? 13.157 -0.149 -4.856 1.00 88.38 99 TYR A N 1
ATOM 726 C CA . TYR A 1 99 ? 12.124 0.130 -5.853 1.00 88.38 99 TYR A CA 1
ATOM 727 C C . TYR A 1 99 ? 12.404 -0.570 -7.193 1.00 88.38 99 TYR A C 1
ATOM 729 O O . TYR A 1 99 ? 11.514 -1.214 -7.751 1.00 88.38 99 TYR A O 1
ATOM 737 N N . LEU 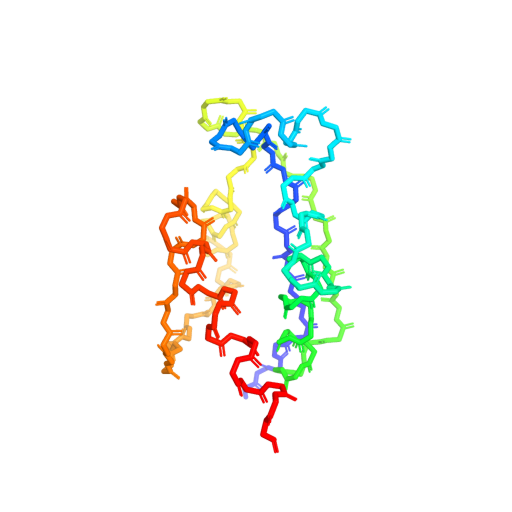A 1 100 ? 13.644 -0.503 -7.692 1.00 91.50 100 LEU A N 1
ATOM 738 C CA . LEU A 1 100 ? 14.050 -1.208 -8.915 1.00 91.50 100 LEU A CA 1
ATOM 739 C C . LEU A 1 100 ? 13.952 -2.732 -8.752 1.00 91.50 100 LEU A C 1
ATOM 741 O O . LEU A 1 100 ? 13.422 -3.406 -9.635 1.00 91.50 100 LEU A O 1
ATOM 745 N N . ASP A 1 101 ? 14.384 -3.268 -7.608 1.00 93.62 101 ASP A N 1
ATOM 746 C CA . ASP A 1 101 ? 14.290 -4.699 -7.300 1.00 93.62 101 ASP A CA 1
ATOM 747 C C . ASP A 1 101 ? 12.831 -5.186 -7.317 1.00 93.62 101 ASP A C 1
ATOM 749 O O . ASP A 1 101 ? 12.534 -6.263 -7.844 1.00 93.62 101 ASP A O 1
ATOM 753 N N . ALA A 1 102 ? 11.907 -4.380 -6.781 1.00 91.38 102 ALA A N 1
ATOM 754 C CA . ALA A 1 102 ? 10.478 -4.677 -6.807 1.00 91.38 102 ALA A CA 1
ATOM 755 C C . ALA A 1 102 ? 9.927 -4.711 -8.240 1.00 91.38 102 ALA A C 1
ATOM 757 O O . ALA A 1 102 ? 9.203 -5.645 -8.592 1.00 91.38 102 ALA A O 1
ATOM 758 N N . ILE A 1 103 ? 10.297 -3.735 -9.081 1.00 91.75 103 ILE A N 1
ATOM 759 C CA . ILE A 1 103 ? 9.886 -3.691 -10.493 1.00 91.75 103 ILE A CA 1
ATOM 760 C C . ILE A 1 103 ? 10.353 -4.947 -11.225 1.00 91.75 103 ILE A C 1
ATOM 762 O O . ILE A 1 103 ? 9.542 -5.605 -11.876 1.00 91.75 103 ILE A O 1
ATOM 766 N N . MET A 1 104 ? 11.631 -5.308 -11.093 1.00 93.31 104 MET A N 1
ATOM 767 C CA . MET A 1 104 ? 12.192 -6.479 -11.772 1.00 93.31 104 MET A CA 1
ATOM 768 C C . MET A 1 104 ? 11.512 -7.777 -11.326 1.00 93.31 104 MET A C 1
ATOM 770 O O . MET A 1 104 ? 11.188 -8.624 -12.157 1.00 93.31 104 MET A O 1
ATOM 774 N N . HIS A 1 105 ? 11.233 -7.916 -10.026 1.00 92.12 105 HIS A N 1
ATOM 775 C CA . HIS A 1 105 ? 10.523 -9.076 -9.481 1.00 92.12 105 HIS A CA 1
ATOM 776 C C . HIS A 1 105 ? 9.084 -9.192 -10.005 1.00 92.12 105 HIS A C 1
ATOM 778 O O . HIS A 1 105 ? 8.621 -10.296 -10.293 1.00 92.12 105 HIS A O 1
ATOM 784 N N . VAL A 1 106 ? 8.362 -8.074 -10.141 1.00 89.44 106 VAL A N 1
ATOM 785 C CA . VAL A 1 106 ? 7.000 -8.073 -10.705 1.00 89.44 106 VAL A CA 1
ATOM 786 C C . VAL A 1 106 ? 7.023 -8.323 -12.214 1.00 89.44 106 VAL A C 1
ATOM 788 O O . VAL A 1 106 ? 6.170 -9.055 -12.713 1.00 89.44 106 VAL A O 1
ATOM 791 N N . ALA A 1 107 ? 7.994 -7.761 -12.937 1.00 90.94 107 ALA A N 1
ATOM 792 C CA . ALA A 1 107 ? 8.139 -7.946 -14.377 1.00 90.94 107 ALA A CA 1
ATOM 793 C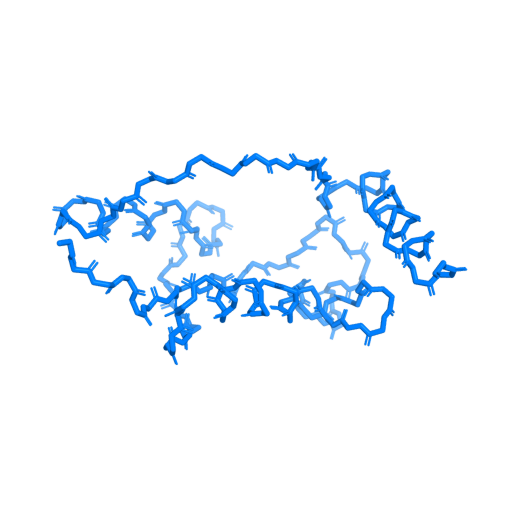 C . ALA A 1 107 ? 8.394 -9.417 -14.750 1.00 90.94 107 ALA A C 1
ATOM 795 O O . ALA A 1 107 ? 7.656 -9.950 -15.577 1.00 90.94 107 ALA A O 1
ATOM 796 N N . ASP A 1 108 ? 9.341 -10.099 -14.085 1.00 89.75 108 ASP A N 1
ATOM 797 C CA . ASP A 1 108 ? 9.631 -11.530 -14.323 1.00 89.75 108 ASP A CA 1
ATOM 798 C C . ASP A 1 108 ? 8.385 -12.409 -14.134 1.00 89.75 108 ASP A C 1
ATOM 800 O O . ASP A 1 108 ? 8.150 -13.342 -14.899 1.00 89.75 108 ASP A O 1
ATOM 804 N N . ARG A 1 109 ? 7.534 -12.068 -13.158 1.00 81.06 109 ARG A N 1
ATOM 805 C CA . ARG A 1 109 ? 6.279 -12.785 -12.891 1.00 81.06 109 ARG A CA 1
ATOM 806 C C . ARG A 1 109 ? 5.193 -12.586 -13.946 1.00 81.06 109 ARG A C 1
ATOM 808 O O . ARG A 1 109 ? 4.267 -13.384 -13.967 1.00 81.06 109 ARG A O 1
ATOM 815 N N . ARG A 1 110 ? 5.259 -11.532 -14.765 1.00 73.56 110 ARG A N 1
ATOM 816 C CA . ARG A 1 110 ? 4.281 -11.266 -15.839 1.00 73.56 110 ARG A CA 1
ATOM 817 C C . ARG A 1 110 ? 4.689 -11.854 -17.186 1.00 73.56 110 ARG A C 1
ATOM 819 O O . ARG A 1 110 ? 3.843 -12.010 -18.057 1.00 73.56 110 ARG A O 1
ATOM 826 N N . THR A 1 111 ? 5.977 -12.129 -17.371 1.00 63.34 111 THR A N 1
ATOM 827 C CA . THR A 1 111 ? 6.540 -12.753 -18.579 1.00 63.34 111 THR A CA 1
ATOM 828 C C . THR A 1 111 ? 6.583 -14.284 -18.522 1.00 63.34 111 THR A C 1
ATOM 830 O O . THR A 1 111 ? 7.118 -14.905 -19.438 1.00 63.34 111 THR A O 1
ATOM 833 N N . ARG A 1 112 ? 6.032 -14.889 -17.468 1.00 52.25 112 ARG A N 1
ATOM 834 C CA . ARG A 1 112 ? 5.776 -16.330 -17.342 1.00 52.25 112 ARG A CA 1
ATOM 835 C C . ARG A 1 112 ? 4.276 -16.567 -17.314 1.00 52.25 112 ARG A C 1
ATOM 837 O O . ARG A 1 112 ? 3.861 -17.612 -17.853 1.00 52.25 112 ARG A O 1
#

Foldseek 3Di:
DDQAAEDEDAQKDQLVLPPPVSVPPGQQQDDLDHGGNVVVVVVVCVVSVHNYYHHDDDQQDPPRMDDPVVVQVVCVVVVNDDDDDDDDDDFDCSDPVSVVVSSVVVVVVVVD

pLDDT: mean 78.75, std 8.9, range [52.25, 93.62]